Protein AF-A0A1A8DZ65-F1 (afdb_monomer)

pLDDT: mean 70.12, std 26.42, range [30.41, 98.62]

Organism: Nothobranchius kadleci (NCBI:txid1051664)

Secondary structure (DSSP, 8-state):
-HHHHTT--HHHHHHHHHTSPPPHHHHHHHHHHHHHHHHHSTTHHHHHHHHHHHHHHHHHHHT---HHHHHHHHHHHHHHHHHHHHT--SSSS----S--------------------------------------------------------------

Sequence (160 aa):
KALRERKCSRQSVISYYSQRGLDEYMRSSMALDWLGQEQRSPGILGAELKVAQRELVLARRRGVELRFHKEKTEILSLALSQACVHHTPDLFGRSSSDTSHQEQLPLHILYKQDSNVNIFPPCGLLPTHNSTMQISSTDFHCDTQSACSQQIYAPLNYSE

Radius of gyration: 34.23 Å; Cα contacts (8 Å, |Δi|>4): 53; chains: 1; bounding box: 69×33×108 Å

Nearest PDB structures (foldseek):
  6he1-assembly1_A  TM=6.849E-01  e=3.061E+00  Pseudomonas aeruginosa
  6he3-assembly1_A  TM=5.576E-01  e=2.565E+00  Pseudomonas aeruginosa
  6hdz-assembly1_A  TM=5.578E-01  e=2.886E+00  Pseudomonas aeruginosa
  2rn7-assembly1_A  TM=3.694E-01  e=9.938E+00  Shigella flexneri

Mean predicted aligned error: 19.55 Å

Foldseek 3Di:
DVCVVVVPDPVRVCVVVVVDADDPVNLVVLLVVVLVVCVVPPPPLVVVLVVLVVVLVVCVVVVHDNRVSVSSNSSSVVSVVVVVVVVDDDPPPPPPDDDPDDDDDDPDDPDDDDDDDDDDDDDDDDDDDDDDDDDDDDDDDDDDDDDDDDDDDDDDDDDD

Solvent-accessible surface area (backbone atoms only — not comparable to full-atom values): 10970 Å² total; per-residue (Å²): 110,70,60,65,77,67,66,57,52,73,67,57,54,48,56,60,52,73,77,46,81,84,49,72,68,58,38,52,55,53,11,51,54,49,44,58,45,27,75,75,42,76,63,50,54,65,52,49,38,56,50,35,52,51,52,38,53,52,29,60,76,68,72,48,86,54,63,68,37,49,54,51,36,50,27,41,51,53,22,48,56,51,49,57,62,68,72,59,79,70,82,85,75,80,77,79,79,77,79,95,74,88,77,85,79,83,87,76,79,88,76,84,84,90,83,90,83,91,79,87,86,83,87,79,84,84,81,90,78,89,76,94,79,88,87,81,88,85,88,81,88,81,86,81,89,85,89,82,81,89,80,88,80,82,84,83,85,85,87,132

InterPro domains:
  IPR029270 Limb expression 1 [PF14954] (1-82)

Structure (mmCIF, N/CA/C/O backbone):
data_AF-A0A1A8DZ65-F1
#
_entry.id   AF-A0A1A8DZ65-F1
#
loop_
_atom_site.group_PDB
_atom_site.id
_atom_site.type_symbol
_atom_site.label_atom_id
_atom_site.label_alt_id
_atom_site.label_comp_id
_atom_site.label_asym_id
_atom_site.label_entity_id
_atom_site.label_seq_id
_atom_site.pdbx_PDB_ins_code
_atom_site.Cartn_x
_atom_site.Cartn_y
_atom_site.Cartn_z
_atom_site.occupancy
_atom_site.B_iso_or_equiv
_atom_site.auth_seq_id
_atom_site.auth_comp_id
_atom_site.auth_asym_id
_atom_site.auth_atom_id
_atom_site.pdbx_PDB_model_num
ATOM 1 N N . LYS A 1 1 ? 14.728 8.690 4.275 1.00 66.19 1 LYS A N 1
ATOM 2 C CA . LYS A 1 1 ? 16.154 9.104 4.285 1.00 66.19 1 LYS A CA 1
ATOM 3 C C . LYS A 1 1 ? 16.366 10.356 5.147 1.00 66.19 1 LYS A C 1
ATOM 5 O O . LYS A 1 1 ? 16.945 10.222 6.215 1.00 66.19 1 LYS A O 1
ATOM 10 N N . ALA A 1 2 ? 15.736 11.488 4.815 1.00 76.75 2 ALA A N 1
ATOM 11 C CA . ALA A 1 2 ? 15.833 12.744 5.579 1.00 76.75 2 ALA A CA 1
ATOM 12 C C . ALA A 1 2 ? 15.509 12.641 7.091 1.00 76.75 2 ALA A C 1
ATOM 14 O O . ALA A 1 2 ? 16.229 13.192 7.917 1.00 76.75 2 ALA A O 1
ATOM 15 N N . LEU A 1 3 ? 14.463 11.901 7.489 1.00 79.56 3 LEU A N 1
ATOM 16 C CA . LEU A 1 3 ? 14.117 11.738 8.916 1.00 79.56 3 LEU A CA 1
ATOM 17 C C . LEU A 1 3 ? 15.136 10.890 9.702 1.00 79.56 3 LEU A C 1
ATOM 19 O O . LEU A 1 3 ? 15.295 11.085 10.905 1.00 79.56 3 LEU A O 1
ATOM 23 N N . ARG A 1 4 ? 15.850 9.973 9.029 1.00 79.31 4 ARG A N 1
ATOM 24 C CA . ARG A 1 4 ? 16.941 9.201 9.652 1.00 79.31 4 ARG A CA 1
ATOM 25 C C . ARG A 1 4 ? 18.167 10.081 9.873 1.00 79.31 4 ARG A C 1
ATOM 27 O O . ARG A 1 4 ? 18.749 10.036 10.948 1.00 79.31 4 ARG A O 1
ATOM 34 N N . GLU A 1 5 ? 18.515 10.909 8.890 1.00 86.62 5 GLU A N 1
ATOM 35 C CA . GLU A 1 5 ? 19.635 11.860 8.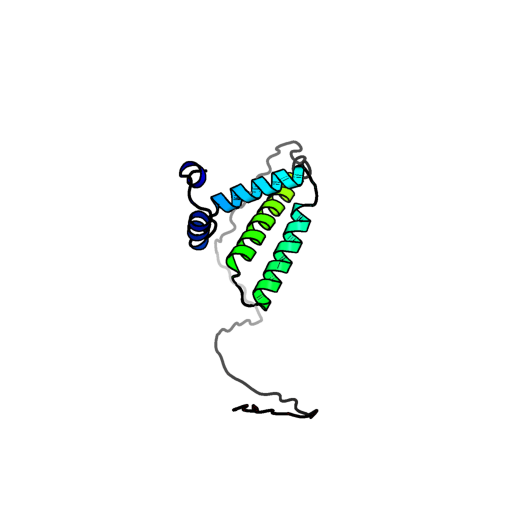979 1.00 86.62 5 GLU A CA 1
ATOM 36 C C . GLU A 1 5 ? 19.426 12.877 10.111 1.00 86.62 5 GLU A C 1
ATOM 38 O O . GLU A 1 5 ? 20.358 13.196 10.843 1.00 86.62 5 GLU A O 1
ATOM 43 N N . ARG A 1 6 ? 18.178 13.310 10.329 1.00 87.19 6 ARG A N 1
ATOM 44 C CA . ARG A 1 6 ? 17.793 14.225 11.418 1.00 87.19 6 ARG A CA 1
ATOM 45 C C . ARG A 1 6 ? 17.630 13.558 12.792 1.00 87.19 6 ARG A C 1
ATOM 47 O O . ARG A 1 6 ? 17.265 14.244 13.740 1.00 87.19 6 ARG A O 1
ATOM 54 N N . LYS A 1 7 ? 17.871 12.244 12.912 1.00 87.19 7 LYS A N 1
ATOM 55 C CA . LYS A 1 7 ? 17.707 11.459 14.154 1.00 87.19 7 LYS A CA 1
ATOM 56 C C . LYS A 1 7 ? 16.342 11.663 14.836 1.00 87.19 7 LYS A C 1
ATOM 58 O O . LYS A 1 7 ? 16.256 11.727 16.061 1.00 87.19 7 LYS A O 1
ATOM 63 N N . CYS A 1 8 ? 15.266 11.775 14.054 1.00 87.88 8 CYS A N 1
ATOM 64 C CA . CYS A 1 8 ? 13.921 11.931 14.606 1.00 87.88 8 CYS A CA 1
ATOM 65 C C . CYS A 1 8 ? 13.536 10.714 15.466 1.00 87.88 8 CYS A C 1
ATOM 67 O O . CYS A 1 8 ? 13.846 9.572 15.119 1.00 87.88 8 CYS A O 1
ATOM 69 N N . SER A 1 9 ? 12.823 10.950 16.573 1.00 93.38 9 SER A N 1
ATOM 70 C CA . SER A 1 9 ? 12.314 9.865 17.418 1.00 93.38 9 SER A CA 1
ATOM 71 C C . SER A 1 9 ? 11.281 9.020 16.668 1.00 93.38 9 SER A C 1
ATOM 73 O O . SER A 1 9 ? 10.590 9.511 15.771 1.00 93.38 9 SER A O 1
ATOM 75 N N . ARG A 1 10 ? 11.111 7.754 17.076 1.00 92.00 10 ARG A N 1
ATOM 76 C CA . ARG A 1 10 ? 10.087 6.861 16.504 1.00 92.00 10 ARG A CA 1
ATOM 77 C C . ARG A 1 10 ? 8.702 7.513 16.516 1.00 92.00 10 ARG A C 1
ATOM 79 O O . ARG A 1 10 ? 7.997 7.452 15.515 1.00 92.00 10 ARG A O 1
ATOM 86 N N . GLN A 1 11 ? 8.336 8.165 17.619 1.00 94.94 11 GLN A N 1
ATOM 87 C CA . GLN A 1 11 ? 7.026 8.797 17.755 1.00 94.94 11 GLN A CA 1
ATOM 88 C C . GLN A 1 11 ? 6.851 9.988 16.806 1.00 94.94 11 GLN A C 1
ATOM 90 O O . GLN A 1 11 ? 5.788 10.141 16.218 1.00 94.94 11 GLN A O 1
ATOM 95 N N . SER A 1 12 ? 7.901 10.788 16.599 1.00 91.50 12 SER A N 1
ATOM 96 C CA . SER A 1 12 ? 7.876 11.904 15.646 1.00 91.50 12 SER A CA 1
ATOM 97 C C . SER A 1 12 ? 7.678 11.418 14.209 1.00 91.50 12 SER A C 1
ATOM 99 O O . SER A 1 12 ? 6.870 11.981 13.473 1.00 91.50 12 SER A O 1
ATOM 101 N N . VAL A 1 13 ? 8.364 10.335 13.832 1.00 90.88 13 VAL A N 1
ATOM 102 C CA . VAL A 1 13 ? 8.205 9.717 12.510 1.00 90.88 13 VAL A CA 1
ATOM 103 C C . VAL A 1 13 ? 6.782 9.191 12.325 1.00 90.88 13 VAL A C 1
ATOM 105 O O . VAL A 1 13 ? 6.183 9.440 11.283 1.00 90.88 13 VAL A O 1
ATOM 108 N N . ILE A 1 14 ? 6.226 8.514 13.336 1.00 89.75 14 ILE A N 1
ATOM 109 C CA . ILE A 1 14 ? 4.841 8.026 13.295 1.00 89.75 14 ILE A CA 1
ATOM 110 C C . ILE A 1 14 ? 3.883 9.196 13.096 1.00 89.75 14 ILE A C 1
ATOM 112 O O . ILE A 1 14 ? 3.154 9.200 12.114 1.00 89.75 14 ILE A O 1
ATOM 116 N N . SER A 1 15 ? 3.935 10.223 13.949 1.00 91.19 15 SER A N 1
ATOM 117 C CA . SER A 1 15 ? 3.035 11.378 13.847 1.00 91.19 15 SER A CA 1
ATOM 118 C C . SER A 1 15 ? 3.108 12.073 12.484 1.00 91.19 15 SER A C 1
ATOM 120 O O . SER A 1 15 ? 2.076 12.473 11.948 1.00 91.19 15 SER A O 1
ATOM 122 N N . TYR A 1 16 ? 4.305 12.182 11.899 1.00 90.50 16 TYR A N 1
ATOM 123 C CA . TYR A 1 16 ? 4.504 12.789 10.582 1.00 90.50 16 TYR A CA 1
ATOM 124 C C . TYR A 1 16 ? 3.762 12.038 9.464 1.00 90.50 16 TYR A C 1
ATOM 126 O O . TYR A 1 16 ? 3.090 12.663 8.643 1.00 90.50 16 TYR A O 1
ATOM 134 N N . TYR A 1 17 ? 3.849 10.705 9.440 1.00 88.75 17 TYR A N 1
ATOM 135 C CA . TYR A 1 17 ? 3.158 9.885 8.437 1.00 88.75 17 TYR A CA 1
ATOM 136 C C . TYR A 1 17 ? 1.690 9.619 8.795 1.00 88.75 17 TYR A C 1
ATOM 138 O O . TYR A 1 17 ? 0.856 9.423 7.915 1.00 88.75 17 TYR A O 1
ATOM 146 N N . SER A 1 18 ? 1.311 9.712 10.069 1.00 87.75 18 SER A N 1
ATOM 147 C CA . SER A 1 18 ? -0.090 9.609 10.475 1.00 87.75 18 SER A CA 1
ATOM 148 C C . SER A 1 18 ? -0.955 10.744 9.925 1.00 87.75 18 SER A C 1
ATOM 150 O O . SER A 1 18 ? -2.156 10.555 9.793 1.00 87.75 18 SER A O 1
ATOM 152 N N . GLN A 1 19 ? -0.383 11.895 9.575 1.00 88.00 19 GLN A N 1
ATOM 153 C CA . GLN A 1 19 ? -1.139 13.038 9.043 1.00 88.00 19 GLN A CA 1
ATOM 154 C C . GLN A 1 19 ? -1.120 13.124 7.512 1.00 88.00 19 GLN A C 1
ATOM 156 O O . GLN A 1 19 ? -1.816 13.955 6.933 1.00 88.00 19 GLN A O 1
ATOM 161 N N . ARG A 1 20 ? -0.312 12.296 6.842 1.00 89.44 20 ARG A N 1
ATOM 162 C CA . ARG A 1 20 ? -0.090 12.359 5.394 1.00 89.44 20 ARG A CA 1
ATOM 163 C C . ARG A 1 20 ? -0.485 11.032 4.763 1.00 89.44 20 ARG A C 1
ATOM 165 O O . ARG A 1 20 ? -0.070 9.981 5.238 1.00 89.44 20 ARG A O 1
ATOM 172 N N . GLY A 1 21 ? -1.297 11.080 3.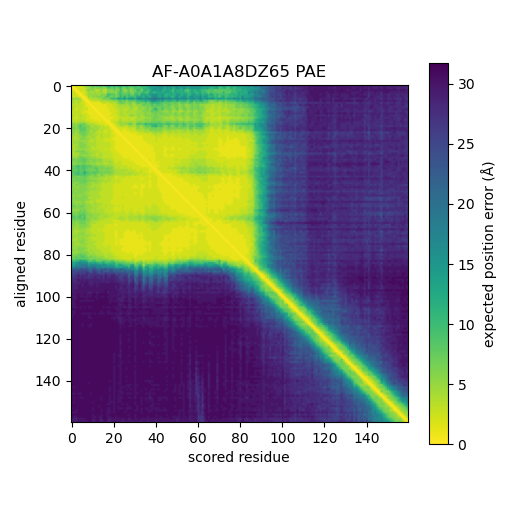713 1.00 89.62 21 GLY A N 1
ATOM 173 C CA . GLY A 1 21 ? -1.523 9.907 2.869 1.00 89.62 21 GLY A CA 1
ATOM 174 C C . GLY A 1 21 ? -0.292 9.596 2.022 1.00 89.62 21 GLY A C 1
ATOM 175 O O . GLY A 1 21 ? 0.582 10.452 1.846 1.00 89.62 21 GLY A O 1
ATOM 176 N N . LEU A 1 22 ? -0.239 8.383 1.484 1.00 92.94 22 LEU A N 1
ATOM 177 C CA . LEU A 1 22 ? 0.768 8.022 0.491 1.00 92.94 22 LEU A CA 1
ATOM 178 C C . LEU A 1 22 ? 0.472 8.702 -0.849 1.00 92.94 22 LEU A C 1
ATOM 180 O O . LEU A 1 22 ? -0.594 8.517 -1.445 1.00 92.94 22 LEU A O 1
ATOM 184 N N . ASP A 1 23 ? 1.438 9.491 -1.318 1.00 94.38 23 ASP A N 1
ATOM 185 C CA . ASP A 1 23 ? 1.409 10.052 -2.663 1.00 94.38 23 ASP A CA 1
ATOM 186 C C . ASP A 1 23 ? 1.747 8.985 -3.719 1.00 94.38 23 ASP A C 1
ATOM 188 O O . ASP A 1 23 ? 2.174 7.867 -3.411 1.00 94.38 23 ASP A O 1
ATOM 192 N N . GLU A 1 24 ? 1.513 9.324 -4.985 1.00 95.81 24 GLU A N 1
ATOM 193 C CA . GLU A 1 24 ? 1.710 8.389 -6.094 1.00 95.81 24 GLU A CA 1
ATOM 194 C C . GLU A 1 24 ? 3.168 7.945 -6.245 1.00 95.81 24 GLU A C 1
ATOM 196 O O . GLU A 1 24 ? 3.447 6.772 -6.492 1.00 95.81 24 GLU A O 1
ATOM 201 N N . TYR A 1 25 ? 4.107 8.865 -6.025 1.00 95.44 25 TYR A N 1
ATOM 202 C CA . TYR A 1 25 ? 5.532 8.575 -6.116 1.00 95.44 25 TYR A CA 1
ATOM 203 C C . TYR A 1 25 ? 5.977 7.575 -5.040 1.00 95.44 25 TYR A C 1
ATOM 205 O O . TYR A 1 25 ? 6.664 6.599 -5.341 1.00 95.44 25 TYR A O 1
ATOM 213 N N . MET A 1 26 ? 5.560 7.775 -3.787 1.00 94.56 26 MET A N 1
ATOM 214 C CA . MET A 1 26 ? 5.846 6.861 -2.686 1.00 94.56 26 MET A CA 1
ATOM 215 C C . MET A 1 26 ? 5.189 5.501 -2.914 1.00 94.56 26 MET A C 1
ATOM 217 O O . MET A 1 26 ? 5.852 4.481 -2.724 1.00 94.56 26 MET A O 1
ATOM 221 N N . ARG A 1 27 ? 3.925 5.473 -3.360 1.00 97.50 27 ARG A N 1
ATOM 222 C CA . ARG A 1 27 ? 3.212 4.227 -3.684 1.00 97.50 27 ARG A CA 1
ATOM 223 C C . ARG A 1 27 ? 3.963 3.430 -4.753 1.00 97.50 27 ARG A C 1
ATOM 225 O O . ARG A 1 27 ? 4.241 2.251 -4.546 1.00 97.50 27 ARG A O 1
ATOM 232 N N . SER A 1 28 ? 4.356 4.091 -5.840 1.00 97.69 28 SER A N 1
ATOM 233 C CA . SER A 1 28 ? 5.147 3.500 -6.924 1.00 97.69 28 SER A CA 1
ATOM 234 C C . SER A 1 28 ? 6.518 3.009 -6.449 1.00 97.69 28 SER A C 1
ATOM 236 O O . SER A 1 28 ? 6.902 1.881 -6.746 1.00 97.69 28 SER A O 1
ATOM 238 N N . SER A 1 29 ? 7.239 3.802 -5.649 1.00 96.81 29 SER A N 1
ATOM 239 C CA . SER A 1 29 ? 8.535 3.397 -5.086 1.00 96.81 29 SER A CA 1
ATOM 240 C C . SER A 1 29 ? 8.416 2.143 -4.216 1.00 96.81 29 SER A C 1
ATOM 242 O O . SER A 1 29 ? 9.242 1.244 -4.329 1.00 96.81 29 SER A O 1
ATOM 244 N N . MET A 1 30 ? 7.387 2.059 -3.369 1.00 97.31 30 MET A N 1
ATOM 245 C CA . MET A 1 30 ? 7.156 0.885 -2.522 1.00 97.31 30 MET A CA 1
ATOM 246 C C . MET A 1 30 ? 6.717 -0.337 -3.335 1.00 97.31 30 MET A C 1
ATOM 248 O O . MET A 1 30 ? 7.071 -1.461 -2.986 1.00 97.31 30 MET A O 1
ATOM 252 N N . ALA A 1 31 ? 5.958 -0.142 -4.416 1.00 98.00 31 ALA A N 1
ATOM 253 C CA . ALA A 1 31 ? 5.574 -1.228 -5.313 1.00 98.00 31 ALA A CA 1
ATOM 254 C C . ALA A 1 31 ? 6.800 -1.869 -5.991 1.00 98.00 31 ALA A C 1
ATOM 256 O O . ALA A 1 31 ? 6.886 -3.095 -6.061 1.00 98.00 31 ALA A O 1
ATOM 257 N N . LEU A 1 32 ? 7.788 -1.062 -6.398 1.00 97.12 32 LEU A N 1
ATOM 258 C CA . LEU A 1 32 ? 9.061 -1.558 -6.937 1.00 97.12 32 LEU A CA 1
ATOM 259 C C . LEU A 1 32 ? 9.850 -2.382 -5.909 1.00 97.12 32 LEU A C 1
ATOM 261 O O . LEU A 1 32 ? 10.417 -3.419 -6.260 1.00 97.12 32 LEU A O 1
ATOM 265 N N . ASP A 1 33 ? 9.853 -1.972 -4.636 1.00 96.94 33 ASP A N 1
ATOM 266 C CA . ASP A 1 33 ? 10.489 -2.745 -3.562 1.00 96.94 33 ASP A CA 1
ATOM 267 C C . ASP A 1 33 ? 9.836 -4.130 -3.408 1.00 96.94 33 ASP A C 1
ATOM 269 O O . ASP A 1 33 ? 10.537 -5.140 -3.291 1.00 96.94 33 ASP A O 1
ATOM 273 N N . TRP A 1 34 ? 8.500 -4.194 -3.460 1.00 97.56 34 TRP A N 1
ATOM 274 C CA . TRP A 1 34 ? 7.740 -5.450 -3.439 1.00 97.56 34 TRP A CA 1
ATOM 275 C C . TRP A 1 34 ? 8.010 -6.324 -4.663 1.00 97.56 34 TRP A C 1
ATOM 277 O O . TRP A 1 34 ? 8.189 -7.533 -4.520 1.00 97.56 34 TRP A O 1
ATOM 287 N N . LEU A 1 35 ? 8.111 -5.730 -5.853 1.00 96.06 35 LEU A N 1
ATOM 288 C CA . LEU A 1 35 ? 8.477 -6.452 -7.071 1.00 96.06 35 LEU A CA 1
ATOM 289 C C . LEU A 1 35 ? 9.876 -7.077 -6.949 1.00 96.06 35 LEU A C 1
ATOM 291 O O . LEU A 1 35 ? 10.087 -8.228 -7.330 1.00 96.06 35 LEU A O 1
ATOM 295 N N . GLY A 1 36 ? 10.825 -6.357 -6.346 1.00 94.94 36 GLY A N 1
ATOM 296 C CA . GLY A 1 36 ? 12.152 -6.891 -6.044 1.00 94.94 36 GLY A CA 1
ATOM 297 C C . GLY A 1 36 ? 12.134 -8.033 -5.020 1.00 94.94 36 GLY A C 1
ATOM 298 O O . GLY A 1 36 ? 13.026 -8.881 -5.032 1.00 94.94 36 GLY A O 1
ATOM 299 N N . GLN A 1 37 ? 11.153 -8.085 -4.116 1.00 95.25 37 GLN A N 1
ATOM 300 C CA . GLN A 1 37 ? 10.966 -9.228 -3.212 1.00 95.25 37 GLN A CA 1
ATOM 301 C C . GLN A 1 37 ? 10.355 -10.430 -3.935 1.00 95.25 37 GLN A C 1
ATOM 303 O O . GLN A 1 37 ? 10.840 -11.541 -3.745 1.00 95.25 37 GLN A O 1
ATOM 308 N N . GLU A 1 38 ? 9.372 -10.206 -4.808 1.00 95.00 38 GLU A N 1
ATOM 309 C CA . GLU A 1 38 ? 8.748 -11.250 -5.631 1.00 95.00 38 GLU A CA 1
ATOM 310 C C . GLU A 1 38 ? 9.776 -11.968 -6.518 1.00 95.00 38 GLU A C 1
ATOM 312 O O . GLU A 1 38 ? 9.773 -13.191 -6.607 1.00 95.00 38 GLU A O 1
ATOM 317 N N . GLN A 1 39 ? 10.732 -11.232 -7.096 1.00 91.88 39 GLN A N 1
ATOM 318 C CA . GLN A 1 39 ? 11.829 -11.829 -7.872 1.00 91.88 39 GLN A CA 1
ATOM 319 C C . GLN A 1 39 ? 12.735 -12.747 -7.036 1.00 91.88 39 GLN A C 1
ATOM 321 O O . GLN A 1 39 ? 13.299 -13.703 -7.563 1.00 91.88 39 GLN A O 1
ATOM 326 N N . ARG A 1 40 ? 12.898 -12.462 -5.737 1.00 94.50 40 ARG A N 1
ATOM 327 C CA . ARG A 1 40 ? 13.710 -13.285 -4.823 1.00 94.50 40 ARG A CA 1
ATOM 328 C C . ARG A 1 40 ? 12.926 -14.464 -4.253 1.00 94.50 40 ARG A C 1
ATOM 330 O O . ARG A 1 40 ? 13.516 -15.501 -3.972 1.00 94.50 40 ARG A O 1
ATOM 337 N N . SER A 1 41 ? 11.623 -14.290 -4.050 1.00 93.81 41 SER A N 1
ATOM 338 C CA . SER A 1 41 ? 10.717 -15.287 -3.487 1.00 93.81 41 SER A CA 1
ATOM 339 C C . SER A 1 41 ? 9.374 -15.231 -4.218 1.00 93.81 41 SER A C 1
ATOM 341 O O . SER A 1 41 ? 8.466 -14.529 -3.760 1.00 93.81 41 SER A O 1
ATOM 343 N N . PRO A 1 42 ? 9.223 -15.979 -5.322 1.00 93.19 42 PRO A N 1
ATOM 344 C CA . PRO A 1 42 ? 7.987 -15.989 -6.093 1.00 93.19 42 PRO A CA 1
ATOM 345 C C . PRO A 1 42 ? 6.776 -16.392 -5.244 1.00 93.19 42 PRO A C 1
ATOM 347 O O . PRO A 1 42 ? 6.847 -17.294 -4.407 1.00 93.19 42 PRO A O 1
ATOM 350 N N . GLY A 1 43 ? 5.650 -15.726 -5.468 1.00 93.88 43 GLY A N 1
ATOM 351 C CA . GLY A 1 43 ? 4.383 -15.936 -4.778 1.00 93.88 43 GLY A CA 1
ATOM 352 C C . GLY A 1 43 ? 4.204 -15.141 -3.482 1.00 93.88 43 GLY A C 1
ATOM 353 O O . GLY A 1 43 ? 3.086 -15.123 -2.954 1.00 93.88 43 GLY A O 1
ATOM 354 N N . ILE A 1 44 ? 5.240 -14.459 -2.972 1.00 96.31 44 ILE A N 1
ATOM 355 C CA . ILE A 1 44 ? 5.135 -13.676 -1.730 1.00 96.31 44 ILE A CA 1
ATOM 356 C C . ILE A 1 44 ? 4.174 -12.496 -1.891 1.00 96.31 44 ILE A C 1
ATOM 358 O O . ILE A 1 44 ? 3.357 -12.240 -1.006 1.00 96.31 44 ILE A O 1
ATOM 362 N N . LEU A 1 45 ? 4.196 -11.832 -3.046 1.00 96.75 45 LEU A N 1
ATOM 363 C CA . LEU A 1 45 ? 3.360 -10.674 -3.335 1.00 96.75 45 LEU A CA 1
ATOM 364 C C . LEU A 1 45 ? 1.872 -11.037 -3.338 1.00 96.75 45 LEU A C 1
ATOM 366 O O . LEU A 1 45 ? 1.048 -10.367 -2.713 1.00 96.75 45 LEU A O 1
ATOM 370 N N . GLY A 1 46 ? 1.526 -12.137 -4.010 1.00 96.69 46 GLY A N 1
ATOM 371 C CA . GLY A 1 46 ? 0.153 -12.634 -4.061 1.00 96.69 46 GLY A CA 1
ATOM 372 C C . GLY A 1 46 ? -0.350 -13.118 -2.698 1.00 96.69 46 GLY A C 1
ATOM 373 O O . GLY A 1 46 ? -1.521 -12.914 -2.364 1.00 96.69 46 GLY A O 1
ATOM 374 N N . ALA A 1 47 ? 0.517 -13.745 -1.897 1.00 97.62 47 ALA A N 1
ATOM 375 C CA . ALA A 1 47 ? 0.186 -14.158 -0.536 1.00 97.62 47 ALA A CA 1
ATOM 376 C C . ALA A 1 47 ? -0.074 -12.945 0.372 1.00 97.62 47 ALA A C 1
ATOM 378 O O . ALA A 1 47 ? -1.122 -12.881 1.021 1.00 97.62 47 ALA A O 1
ATOM 379 N N . GLU A 1 48 ? 0.817 -11.953 0.356 1.00 98.31 48 GLU A N 1
ATOM 380 C CA . GLU A 1 48 ? 0.686 -10.747 1.174 1.00 98.31 48 GLU A CA 1
ATOM 381 C C . GLU A 1 48 ? -0.539 -9.914 0.772 1.00 98.31 48 GLU A C 1
ATOM 383 O O . GLU A 1 48 ? -1.260 -9.418 1.640 1.00 98.31 48 GLU A O 1
ATOM 388 N N . LEU A 1 49 ? -0.854 -9.814 -0.527 1.00 98.31 49 LEU A N 1
ATOM 389 C CA . LEU A 1 49 ? -2.062 -9.125 -0.992 1.00 98.31 49 LEU A CA 1
ATOM 390 C C . LEU A 1 49 ? -3.335 -9.765 -0.423 1.00 98.31 49 LEU A C 1
ATOM 392 O O . LEU A 1 49 ? -4.226 -9.055 0.050 1.00 98.31 49 LEU A O 1
ATOM 396 N N . LYS A 1 50 ? -3.415 -11.102 -0.403 1.00 98.50 50 LYS A N 1
ATOM 397 C CA . LYS A 1 50 ? -4.552 -11.825 0.194 1.00 98.50 50 LYS A CA 1
ATOM 398 C C . LYS A 1 50 ? -4.666 -11.556 1.695 1.00 98.50 50 LYS A C 1
ATOM 400 O O . LYS A 1 50 ? -5.780 -11.402 2.201 1.00 98.50 50 LYS A O 1
ATOM 405 N N . VAL A 1 51 ? -3.541 -11.499 2.409 1.00 98.56 51 VAL A N 1
ATOM 406 C CA . VAL A 1 51 ? -3.513 -11.149 3.838 1.00 98.56 51 VAL A CA 1
ATOM 407 C C . VAL A 1 51 ? -4.009 -9.717 4.039 1.00 98.56 51 VAL A C 1
ATOM 409 O O . VAL A 1 51 ? -4.955 -9.507 4.795 1.00 98.56 51 VAL A O 1
ATOM 412 N N . ALA A 1 52 ? -3.473 -8.751 3.293 1.00 98.44 52 ALA A N 1
ATOM 413 C CA . ALA A 1 52 ? -3.853 -7.342 3.387 1.00 98.44 52 ALA A CA 1
ATOM 414 C C . ALA A 1 52 ? -5.349 -7.109 3.106 1.00 98.44 52 ALA A C 1
ATOM 416 O O . ALA A 1 52 ? -6.009 -6.337 3.803 1.00 98.44 52 ALA A O 1
ATOM 417 N N . GLN A 1 53 ? -5.919 -7.813 2.124 1.00 98.62 53 GLN A N 1
ATOM 418 C CA . GLN A 1 53 ? -7.354 -7.757 1.834 1.00 98.62 53 GLN A CA 1
ATOM 419 C C . GLN A 1 53 ? -8.201 -8.283 3.003 1.00 98.62 53 GLN A C 1
ATOM 421 O O . GLN A 1 53 ? -9.218 -7.678 3.352 1.00 98.62 53 GLN A O 1
ATOM 426 N N . ARG A 1 54 ? -7.782 -9.380 3.649 1.00 98.62 54 ARG A N 1
ATOM 427 C CA . ARG A 1 54 ? -8.457 -9.907 4.848 1.00 98.62 54 ARG A CA 1
ATOM 428 C C . ARG A 1 54 ? -8.357 -8.931 6.017 1.00 98.62 54 ARG A C 1
ATOM 430 O O . ARG A 1 54 ? -9.366 -8.674 6.671 1.00 98.62 54 ARG A O 1
ATOM 437 N N . GLU A 1 55 ? -7.180 -8.356 6.249 1.00 98.31 55 GLU A N 1
ATOM 438 C CA . GLU A 1 55 ? -6.959 -7.331 7.276 1.00 98.31 55 GLU A CA 1
ATOM 439 C C . GLU A 1 55 ? -7.869 -6.117 7.060 1.00 98.31 55 GLU A C 1
ATOM 441 O O . GLU A 1 55 ? -8.522 -5.670 8.000 1.00 98.31 55 GLU A O 1
ATOM 446 N N . LEU A 1 56 ? -8.003 -5.642 5.817 1.00 98.50 56 LEU A N 1
ATOM 447 C CA . LEU A 1 56 ? -8.904 -4.542 5.467 1.00 98.50 56 LEU A CA 1
ATOM 448 C C . LEU A 1 56 ? -10.370 -4.865 5.793 1.00 98.50 56 LEU A C 1
ATOM 450 O O . LEU A 1 56 ? -11.094 -4.015 6.316 1.00 98.50 56 LEU A O 1
ATOM 454 N N . VAL A 1 57 ? -10.825 -6.087 5.510 1.00 98.50 57 VAL A N 1
ATOM 455 C CA . VAL A 1 57 ? -12.190 -6.522 5.849 1.00 98.50 57 VAL A CA 1
ATOM 456 C C . VAL A 1 57 ? -12.385 -6.597 7.364 1.00 98.50 57 VAL A C 1
ATOM 458 O O . VAL A 1 57 ? -13.413 -6.143 7.869 1.00 98.50 57 VAL A O 1
ATOM 461 N N . LEU A 1 58 ? -11.413 -7.132 8.105 1.00 98.56 58 LEU A N 1
ATOM 462 C CA . LEU A 1 58 ? -11.471 -7.187 9.567 1.00 98.56 58 LEU A CA 1
ATOM 463 C C . LEU A 1 58 ? -11.488 -5.787 10.185 1.00 98.56 58 LEU A C 1
ATOM 465 O O . LEU A 1 58 ? -12.271 -5.537 11.099 1.00 98.56 58 LEU A O 1
ATOM 469 N N . ALA A 1 59 ? -10.684 -4.866 9.657 1.00 98.12 59 ALA A N 1
ATOM 470 C CA . ALA A 1 59 ? -10.651 -3.482 10.103 1.00 98.12 59 ALA A CA 1
ATOM 471 C C . ALA A 1 59 ? -12.007 -2.787 9.913 1.00 98.12 59 ALA A C 1
ATOM 473 O O . ALA A 1 59 ? -12.507 -2.143 10.835 1.00 98.12 59 ALA A O 1
ATOM 474 N N . ARG A 1 60 ? -12.661 -3.009 8.760 1.00 98.38 60 ARG A N 1
ATOM 475 C CA . ARG A 1 60 ? -14.024 -2.511 8.493 1.00 98.38 60 ARG A CA 1
ATOM 476 C C . ARG A 1 60 ? -15.033 -3.031 9.505 1.00 98.38 60 ARG A C 1
ATOM 478 O O . ARG A 1 60 ? -15.814 -2.253 10.032 1.00 98.38 60 ARG A O 1
ATOM 485 N N . ARG A 1 61 ? -14.998 -4.333 9.798 1.00 98.56 61 ARG A N 1
ATOM 486 C CA . ARG A 1 61 ? -15.918 -4.956 10.766 1.00 98.56 61 ARG A CA 1
ATOM 487 C C . ARG A 1 61 ? -15.718 -4.432 12.184 1.00 98.56 61 ARG A C 1
ATOM 489 O O . ARG A 1 61 ? -16.680 -4.331 12.930 1.00 98.56 61 ARG A O 1
ATOM 496 N N . ARG A 1 62 ? -14.476 -4.111 12.550 1.00 98.31 62 ARG A N 1
ATOM 497 C CA . ARG A 1 62 ? -14.126 -3.562 13.867 1.00 98.31 62 ARG A CA 1
ATOM 498 C C . ARG A 1 62 ? -14.355 -2.053 13.979 1.00 98.31 62 ARG A C 1
ATOM 500 O O . ARG A 1 62 ? -14.231 -1.526 15.075 1.00 98.31 62 ARG A O 1
ATOM 507 N N . GLY A 1 63 ? -14.639 -1.362 12.873 1.00 97.81 63 GLY A N 1
ATOM 508 C CA . GLY A 1 63 ? -14.773 0.096 12.860 1.00 97.81 63 GLY A CA 1
ATOM 509 C C . GLY A 1 63 ? -13.468 0.837 13.175 1.00 97.81 63 GLY A C 1
ATOM 510 O O . GLY A 1 63 ? -13.512 1.933 13.722 1.00 97.81 63 GLY A O 1
ATOM 511 N N . VAL A 1 64 ? -12.308 0.245 12.867 1.00 96.56 64 VAL A N 1
ATOM 512 C CA . VAL A 1 64 ? -10.994 0.877 13.099 1.00 96.56 64 VAL A CA 1
ATOM 513 C C . VAL A 1 64 ? -10.494 1.612 11.851 1.00 96.56 64 VAL A C 1
ATOM 515 O O . VAL A 1 64 ? -11.075 1.495 10.770 1.00 96.56 64 VAL A O 1
ATOM 518 N N . GLU A 1 65 ? -9.410 2.383 11.991 1.00 94.81 65 GLU A N 1
ATOM 519 C CA . GLU A 1 65 ? -8.823 3.171 10.900 1.00 94.81 65 GLU A CA 1
ATOM 520 C C . GLU A 1 65 ? -8.543 2.310 9.656 1.00 94.81 65 GLU A C 1
ATOM 522 O O . GLU A 1 65 ? -7.847 1.299 9.715 1.00 94.81 65 GLU A O 1
ATOM 527 N N . LEU A 1 66 ? -9.065 2.733 8.498 1.00 96.94 66 LEU A N 1
ATOM 528 C CA . LEU A 1 66 ? -8.951 1.975 7.244 1.00 96.94 66 LEU A CA 1
ATOM 529 C C . LEU A 1 66 ? -7.824 2.447 6.331 1.00 96.94 66 LEU A C 1
ATOM 531 O O . LEU A 1 66 ? -7.496 1.740 5.380 1.00 96.94 66 LEU A O 1
ATOM 535 N N . ARG A 1 67 ? -7.270 3.639 6.571 1.00 95.44 67 ARG A N 1
ATOM 536 C CA . ARG A 1 67 ? -6.315 4.279 5.660 1.00 95.44 67 ARG A CA 1
ATOM 537 C C . ARG A 1 67 ? -5.107 3.385 5.404 1.00 95.44 67 ARG A C 1
ATOM 539 O O . ARG A 1 67 ? -4.876 3.016 4.260 1.00 95.44 67 ARG A O 1
ATOM 546 N N . PHE A 1 68 ? -4.426 2.948 6.461 1.00 94.50 68 PHE A N 1
ATOM 547 C CA . PHE A 1 68 ? -3.240 2.099 6.335 1.00 94.50 68 PHE A CA 1
ATOM 548 C C . PHE A 1 68 ? -3.528 0.775 5.619 1.00 94.50 68 PHE A C 1
ATOM 550 O O . PHE A 1 68 ? -2.734 0.325 4.797 1.00 94.50 68 PHE A O 1
ATOM 557 N N . HIS A 1 69 ? -4.682 0.160 5.887 1.00 97.19 69 HIS A N 1
ATOM 558 C CA . HIS A 1 69 ? -5.072 -1.082 5.221 1.00 97.19 69 HIS A CA 1
ATOM 559 C C . HIS A 1 69 ? -5.336 -0.872 3.728 1.00 97.19 69 HIS A C 1
ATOM 561 O O . HIS A 1 69 ? -4.894 -1.681 2.916 1.00 97.19 69 HIS A O 1
ATOM 567 N N . LYS A 1 70 ? -6.018 0.221 3.360 1.00 97.69 70 LYS A N 1
ATOM 568 C CA . LYS A 1 70 ? -6.254 0.583 1.957 1.00 97.69 70 LYS A CA 1
ATOM 569 C C . LYS A 1 70 ? -4.941 0.857 1.231 1.00 97.69 70 LYS A C 1
ATOM 571 O O . LYS A 1 70 ? -4.682 0.231 0.209 1.00 97.69 70 LYS A O 1
ATOM 576 N N . GLU A 1 71 ? -4.082 1.695 1.801 1.00 97.50 71 GLU A N 1
ATOM 577 C CA . GLU A 1 71 ? -2.781 2.029 1.215 1.00 97.50 71 GLU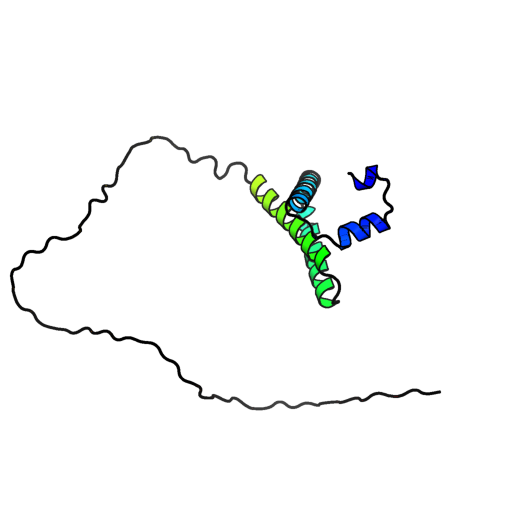 A CA 1
ATOM 578 C C . GLU A 1 71 ? -1.903 0.781 1.020 1.00 97.50 71 GLU A C 1
ATOM 580 O O . GLU A 1 71 ? -1.332 0.592 -0.054 1.00 97.50 71 GLU A O 1
ATOM 585 N N . LYS A 1 72 ? -1.860 -0.134 2.002 1.00 97.69 72 LYS A N 1
ATOM 586 C CA . LYS A 1 72 ? -1.164 -1.426 1.862 1.00 97.69 72 LYS A CA 1
ATOM 587 C C . LYS A 1 72 ? -1.726 -2.239 0.693 1.00 97.69 72 LYS A C 1
ATOM 589 O O . LYS A 1 72 ? -0.958 -2.738 -0.126 1.00 97.69 72 LYS A O 1
ATOM 594 N N . THR A 1 73 ? -3.054 -2.361 0.588 1.00 98.44 73 THR A N 1
ATOM 595 C CA . THR A 1 73 ? -3.677 -3.087 -0.531 1.00 98.44 73 THR A CA 1
ATOM 596 C C . THR A 1 73 ? -3.417 -2.428 -1.885 1.00 98.44 73 THR A C 1
ATOM 598 O O . THR A 1 73 ? -3.220 -3.144 -2.862 1.00 98.44 73 THR A O 1
ATOM 601 N N . GLU A 1 74 ? -3.369 -1.096 -1.954 1.00 98.19 74 GLU A N 1
ATOM 602 C CA . GLU A 1 74 ? -3.056 -0.348 -3.177 1.00 98.19 74 GLU A CA 1
ATOM 603 C C . GLU A 1 74 ? -1.619 -0.603 -3.640 1.00 98.19 74 GLU A C 1
ATOM 605 O O . GLU A 1 74 ? -1.415 -0.932 -4.805 1.00 98.19 74 GLU A O 1
ATOM 610 N N . ILE A 1 75 ? -0.635 -0.526 -2.734 1.00 98.31 75 ILE A N 1
ATOM 611 C CA . ILE A 1 75 ? 0.779 -0.798 -3.049 1.00 98.31 75 ILE A CA 1
ATOM 612 C C . ILE A 1 75 ? 0.952 -2.219 -3.591 1.00 98.31 75 ILE A C 1
ATOM 614 O O . ILE A 1 75 ? 1.591 -2.418 -4.621 1.00 98.31 75 ILE A O 1
ATOM 618 N N . LEU A 1 76 ? 0.369 -3.208 -2.910 1.00 98.44 76 LEU A N 1
ATOM 619 C CA . LEU A 1 76 ? 0.488 -4.614 -3.299 1.00 98.44 76 LEU A CA 1
ATOM 620 C C . LEU A 1 76 ? -0.222 -4.897 -4.631 1.00 98.44 76 LEU A C 1
ATOM 622 O O . LEU A 1 76 ? 0.296 -5.638 -5.461 1.00 98.44 76 LEU A O 1
ATOM 626 N N . SER A 1 77 ? -1.384 -4.279 -4.864 1.00 98.06 77 SER A N 1
ATOM 627 C CA . SER A 1 77 ? -2.108 -4.413 -6.135 1.00 98.06 77 SER A CA 1
ATOM 628 C C . SER A 1 77 ? -1.347 -3.760 -7.292 1.00 98.06 77 SER A C 1
ATOM 630 O O . SER A 1 77 ? -1.304 -4.323 -8.383 1.00 98.06 77 SER A O 1
ATOM 632 N N . LEU A 1 78 ? -0.714 -2.607 -7.049 1.00 98.00 78 LEU A N 1
ATOM 633 C CA . LEU A 1 78 ? 0.131 -1.919 -8.025 1.00 98.00 78 LEU A CA 1
ATOM 634 C C . LEU A 1 78 ? 1.382 -2.737 -8.371 1.00 98.00 78 LEU A C 1
ATOM 636 O O . LEU A 1 78 ? 1.716 -2.888 -9.540 1.00 98.00 78 LEU A O 1
ATOM 640 N N . ALA A 1 79 ? 2.056 -3.308 -7.373 1.00 97.81 79 ALA A N 1
ATOM 641 C CA . ALA A 1 79 ? 3.192 -4.192 -7.622 1.00 97.81 79 ALA A CA 1
ATOM 642 C C . ALA A 1 79 ? 2.774 -5.427 -8.435 1.00 97.81 79 ALA A C 1
ATOM 644 O O . ALA A 1 79 ? 3.494 -5.850 -9.337 1.00 97.81 79 ALA A O 1
ATOM 645 N N . LEU A 1 80 ? 1.593 -5.990 -8.148 1.00 96.44 80 LEU A N 1
ATOM 646 C CA . LEU A 1 80 ? 1.096 -7.173 -8.848 1.00 96.44 80 LEU A CA 1
ATOM 647 C C . LEU A 1 80 ? 0.769 -6.864 -10.312 1.00 96.44 80 LEU A C 1
ATOM 649 O O . LEU A 1 80 ? 1.122 -7.648 -11.189 1.00 96.44 80 LEU A O 1
ATOM 653 N N . SER A 1 81 ? 0.142 -5.718 -10.595 1.00 95.69 81 SER A N 1
ATOM 654 C CA . SER A 1 81 ? -0.144 -5.316 -11.976 1.00 95.69 81 SER A CA 1
ATOM 655 C C . SER A 1 81 ? 1.139 -5.104 -12.781 1.00 95.69 81 SER A C 1
ATOM 657 O O . SER A 1 81 ? 1.226 -5.561 -13.920 1.00 95.69 81 SER A O 1
ATOM 659 N N . GLN A 1 82 ? 2.166 -4.502 -12.177 1.00 94.81 82 GLN A N 1
ATOM 660 C CA . GLN A 1 82 ? 3.487 -4.359 -12.793 1.00 94.81 82 GLN A CA 1
ATOM 661 C C . GLN A 1 82 ? 4.148 -5.723 -13.035 1.00 94.81 82 GLN A C 1
ATOM 663 O O . GLN A 1 82 ? 4.684 -5.959 -14.117 1.00 94.81 82 GLN A O 1
ATOM 668 N N . ALA A 1 83 ? 4.059 -6.652 -12.078 1.00 91.69 83 ALA A N 1
ATOM 669 C CA . ALA A 1 83 ? 4.581 -8.009 -12.236 1.00 91.69 83 ALA A CA 1
ATOM 670 C C . ALA A 1 83 ? 3.938 -8.742 -13.426 1.00 91.69 83 ALA A C 1
ATOM 672 O O . ALA A 1 83 ? 4.645 -9.396 -14.191 1.00 91.69 83 ALA A O 1
ATOM 673 N N . CYS A 1 84 ? 2.623 -8.592 -13.630 1.00 86.00 84 CYS A N 1
ATOM 674 C CA . CYS A 1 84 ? 1.927 -9.173 -14.780 1.00 86.00 84 CYS A CA 1
ATOM 675 C C . CYS A 1 84 ? 2.436 -8.621 -16.120 1.00 86.00 84 CYS A C 1
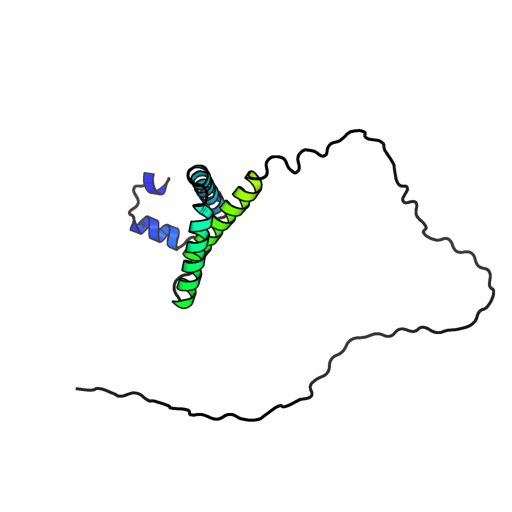ATOM 677 O O . CYS A 1 84 ? 2.623 -9.394 -17.054 1.00 86.00 84 CYS A O 1
ATOM 679 N N . VAL A 1 85 ? 2.692 -7.311 -16.210 1.00 83.69 85 VAL A N 1
ATOM 680 C CA . VAL A 1 85 ? 3.217 -6.673 -17.432 1.00 83.69 85 VAL A CA 1
ATOM 681 C C . VAL A 1 85 ? 4.648 -7.132 -17.733 1.00 83.69 85 VAL A C 1
ATOM 683 O O . VAL A 1 85 ? 5.001 -7.359 -18.887 1.00 83.69 85 VAL A O 1
ATOM 686 N N . HIS A 1 86 ? 5.480 -7.309 -16.704 1.00 72.00 86 HIS A N 1
ATOM 687 C CA . HIS A 1 86 ? 6.862 -7.763 -16.879 1.00 72.00 86 HIS A CA 1
ATOM 688 C C . HIS A 1 86 ? 6.988 -9.273 -17.131 1.00 72.00 86 HIS A C 1
ATOM 690 O O . HIS A 1 86 ? 7.966 -9.705 -17.737 1.00 72.00 86 HIS A O 1
ATOM 696 N N . HIS A 1 87 ? 6.012 -10.078 -16.701 1.00 62.94 87 HIS A N 1
ATOM 697 C CA . HIS A 1 87 ? 6.002 -11.526 -16.925 1.00 62.94 87 HIS A CA 1
ATOM 698 C C . HIS A 1 87 ? 5.430 -11.944 -18.290 1.00 62.94 87 HIS A C 1
ATOM 700 O O . HIS A 1 87 ? 5.358 -13.134 -18.582 1.00 62.94 87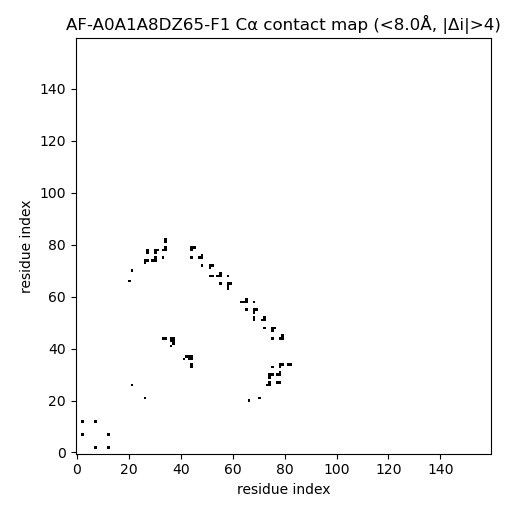 HIS A O 1
ATOM 706 N N . THR A 1 88 ? 5.085 -10.997 -19.165 1.00 53.72 88 THR A N 1
ATOM 707 C CA . THR A 1 88 ? 4.870 -11.268 -20.592 1.00 53.72 88 THR A CA 1
ATOM 708 C C . THR A 1 88 ? 6.103 -10.893 -21.420 1.00 53.72 88 THR A C 1
ATOM 710 O O . THR A 1 88 ? 6.054 -9.896 -22.143 1.00 53.72 88 THR A O 1
ATOM 713 N N . PRO A 1 89 ? 7.218 -11.649 -21.375 1.00 57.25 89 PRO A N 1
ATOM 714 C CA . PRO A 1 89 ? 8.137 -11.633 -22.492 1.00 57.25 89 PRO A CA 1
ATOM 715 C C . PRO A 1 89 ? 7.486 -12.438 -23.635 1.00 57.25 89 PRO A C 1
ATOM 717 O O . PRO A 1 89 ? 7.052 -13.573 -23.458 1.00 57.25 89 PRO A O 1
ATOM 720 N N . ASP A 1 90 ? 7.384 -11.818 -24.808 1.00 52.91 90 ASP A N 1
ATOM 721 C CA . ASP A 1 90 ? 7.327 -12.492 -26.117 1.00 52.91 90 ASP A CA 1
ATOM 722 C C . ASP A 1 90 ? 6.018 -13.062 -26.696 1.00 52.91 90 ASP A C 1
ATOM 724 O O . ASP A 1 90 ? 6.074 -13.720 -27.732 1.00 52.91 90 ASP A O 1
ATOM 728 N N . LEU A 1 91 ? 4.824 -12.729 -26.192 1.00 53.78 91 LEU A N 1
ATOM 729 C CA . LEU A 1 91 ? 3.584 -13.047 -26.942 1.00 53.78 91 LEU A CA 1
ATOM 730 C C . LEU A 1 91 ? 3.108 -11.932 -27.889 1.00 53.78 91 LEU A C 1
ATOM 732 O O . LEU A 1 91 ? 2.465 -12.224 -28.893 1.00 53.78 91 LEU A O 1
ATOM 736 N N . PHE A 1 92 ? 3.486 -10.673 -27.647 1.00 53.41 92 PHE A N 1
ATOM 737 C CA . PHE A 1 92 ? 3.128 -9.537 -28.517 1.00 53.41 92 PHE A CA 1
ATOM 738 C C . PHE A 1 92 ? 4.273 -9.063 -29.435 1.00 53.41 92 PHE A C 1
ATOM 740 O O . PHE A 1 92 ? 4.092 -8.131 -30.212 1.00 53.41 92 PHE A O 1
ATOM 747 N N . GLY A 1 93 ? 5.445 -9.709 -29.379 1.00 48.38 93 GLY A N 1
ATOM 748 C CA . GLY A 1 93 ? 6.653 -9.301 -30.114 1.00 48.38 93 GLY A CA 1
ATOM 749 C C . GLY A 1 93 ? 6.878 -9.971 -31.475 1.00 48.38 93 GLY A C 1
ATOM 750 O O . GLY A 1 93 ? 7.831 -9.621 -32.165 1.00 48.38 93 GLY A O 1
ATOM 751 N N . ARG A 1 94 ? 6.031 -10.920 -31.900 1.00 46.06 94 ARG A N 1
ATOM 752 C CA . ARG A 1 94 ? 6.166 -11.594 -33.205 1.00 46.06 94 ARG A CA 1
ATOM 753 C C . ARG A 1 94 ? 4.931 -11.393 -34.079 1.00 46.06 94 ARG A C 1
ATOM 755 O O . ARG A 1 94 ? 4.259 -12.341 -34.458 1.00 46.06 94 ARG A O 1
ATOM 762 N N . SER A 1 95 ? 4.649 -10.139 -34.411 1.00 44.72 95 SER A N 1
ATOM 763 C CA . SER A 1 95 ? 3.799 -9.792 -35.553 1.00 44.72 95 SER A CA 1
ATOM 764 C C . SER A 1 95 ? 4.271 -8.486 -36.191 1.00 44.72 95 SER A C 1
ATOM 766 O O . SER A 1 95 ? 3.551 -7.496 -36.238 1.00 44.72 95 SER A O 1
ATOM 768 N N . SER A 1 96 ? 5.500 -8.482 -36.700 1.00 46.94 96 SER A N 1
ATOM 769 C CA . SER A 1 96 ? 5.847 -7.631 -37.840 1.00 46.94 96 SER A CA 1
ATOM 770 C C . SER A 1 96 ? 6.389 -8.529 -38.949 1.00 46.94 96 SER A C 1
ATOM 772 O O . SER A 1 96 ? 7.567 -8.495 -39.302 1.00 46.94 96 SER A O 1
ATOM 774 N N . SER A 1 97 ? 5.527 -9.420 -39.438 1.00 38.97 97 SER A N 1
ATOM 775 C CA . SER A 1 97 ? 5.686 -9.983 -40.771 1.00 38.97 97 SER A CA 1
ATOM 776 C C . SER A 1 97 ? 5.507 -8.845 -41.772 1.00 38.97 97 SER A C 1
ATOM 778 O O . SER A 1 97 ? 4.443 -8.242 -41.845 1.00 38.97 97 SER A O 1
ATOM 780 N N . ASP A 1 98 ? 6.602 -8.531 -42.446 1.00 38.53 98 ASP A N 1
ATOM 781 C CA . ASP A 1 98 ? 6.704 -8.624 -43.897 1.00 38.53 98 ASP A CA 1
ATOM 782 C C . ASP A 1 98 ? 5.656 -7.894 -44.76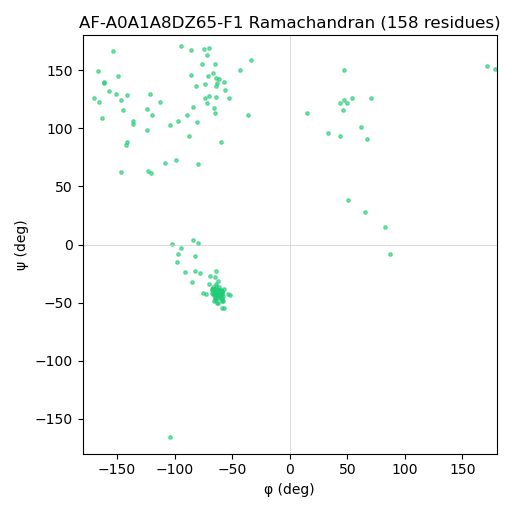2 1.00 38.53 98 ASP A C 1
ATOM 784 O O . ASP A 1 98 ? 4.454 -8.137 -44.714 1.00 38.53 98 ASP A O 1
ATOM 788 N N . THR A 1 99 ? 6.191 -7.081 -45.673 1.00 36.81 99 THR A N 1
ATOM 789 C CA . THR A 1 99 ? 5.551 -6.476 -46.853 1.00 36.81 99 THR A CA 1
ATOM 790 C C . THR A 1 99 ? 4.450 -5.434 -46.617 1.00 36.81 99 THR A C 1
ATOM 792 O O . THR A 1 99 ? 3.250 -5.687 -46.624 1.00 36.81 99 THR A O 1
ATOM 795 N N . SER A 1 100 ? 4.903 -4.181 -46.547 1.00 34.88 100 SER A N 1
ATOM 796 C CA . SER A 1 100 ? 4.129 -2.992 -46.901 1.00 34.88 100 SER A CA 1
ATOM 797 C C . SER A 1 100 ? 3.698 -3.065 -48.374 1.00 34.88 100 SER A C 1
ATOM 799 O O . SER A 1 100 ? 4.383 -2.536 -49.248 1.00 34.88 100 SER A O 1
ATOM 801 N N . HIS A 1 101 ? 2.546 -3.678 -48.648 1.00 38.25 101 HIS A N 1
ATOM 802 C CA . HIS A 1 101 ? 1.744 -3.336 -49.818 1.00 38.25 101 HIS A CA 1
ATOM 803 C C . HIS A 1 101 ? 0.540 -2.502 -49.383 1.00 38.25 101 HIS A C 1
ATOM 805 O O . HIS A 1 101 ? -0.432 -2.963 -48.796 1.00 38.25 101 HIS A O 1
ATOM 811 N N . GLN A 1 102 ? 0.713 -1.217 -49.660 1.00 47.12 102 GLN A N 1
ATOM 812 C CA . GLN A 1 102 ? -0.264 -0.162 -49.836 1.00 47.12 102 GLN A CA 1
ATOM 813 C C . GLN A 1 102 ? -1.543 -0.644 -50.542 1.00 47.12 102 GLN A C 1
ATOM 815 O O . GLN A 1 102 ? -1.532 -0.871 -51.747 1.00 47.12 102 GLN A O 1
ATOM 820 N N . GLU A 1 103 ? -2.663 -0.679 -49.822 1.00 40.16 103 GLU A N 1
ATOM 821 C CA . GLU A 1 103 ? -3.992 -0.549 -50.425 1.00 40.16 103 GLU A CA 1
ATOM 822 C C . GLU A 1 103 ? -4.722 0.621 -49.759 1.00 40.16 103 GLU A C 1
ATOM 824 O O . GLU A 1 103 ? -5.240 0.550 -48.645 1.00 40.16 103 GLU A O 1
ATOM 829 N N . GLN A 1 104 ? -4.687 1.760 -50.453 1.00 47.59 104 GLN A N 1
ATOM 830 C CA . GLN A 1 104 ? -5.523 2.923 -50.182 1.00 47.59 104 GLN A CA 1
ATOM 831 C C . GLN A 1 104 ? -6.982 2.563 -50.466 1.00 47.59 104 GLN A C 1
ATOM 833 O O . GLN A 1 104 ? -7.341 2.308 -51.612 1.00 47.59 104 GLN A O 1
ATOM 838 N N . LEU A 1 105 ? -7.835 2.608 -49.442 1.00 43.78 105 LEU A N 1
ATOM 839 C CA . LEU A 1 105 ? -9.287 2.589 -49.614 1.00 43.78 105 LEU A CA 1
ATOM 840 C C . LEU A 1 105 ? -9.792 4.017 -49.896 1.00 43.78 105 LEU A C 1
ATOM 842 O O . LEU A 1 105 ? -9.632 4.890 -49.037 1.00 43.78 105 LEU A O 1
ATOM 846 N N . PRO A 1 106 ? -10.414 4.299 -51.058 1.00 43.81 106 PRO A N 1
ATOM 847 C CA . PRO A 1 106 ? -10.961 5.620 -51.342 1.00 43.81 106 PRO A CA 1
ATOM 848 C C . PRO A 1 106 ? -12.331 5.791 -50.673 1.00 43.81 106 PRO A C 1
ATOM 850 O O . PRO A 1 106 ? -13.342 5.282 -51.155 1.00 43.81 106 PRO A O 1
ATOM 853 N N . LEU A 1 107 ? -12.388 6.568 -49.591 1.00 46.56 107 LEU A N 1
ATOM 854 C CA . LEU A 1 107 ? -13.645 7.107 -49.060 1.00 46.56 107 LEU A CA 1
ATOM 855 C C . LEU A 1 107 ? -14.085 8.329 -49.881 1.00 46.56 107 LEU A C 1
ATOM 857 O O . LEU A 1 107 ? -14.057 9.460 -49.395 1.00 46.56 107 LEU A O 1
ATOM 861 N N . HIS A 1 108 ? -14.490 8.119 -51.137 1.00 45.69 108 HIS A N 1
ATOM 862 C CA . HIS A 1 108 ? -15.156 9.170 -51.909 1.00 45.69 108 HIS A CA 1
ATOM 863 C C . HIS A 1 108 ? -16.674 9.132 -51.646 1.00 45.69 108 HIS A C 1
ATOM 865 O O . HIS A 1 108 ? -17.434 8.343 -52.191 1.00 45.69 108 HIS A O 1
ATOM 871 N N . ILE A 1 109 ? -17.082 9.938 -50.668 1.00 45.06 109 ILE A N 1
ATOM 872 C CA . ILE A 1 109 ? -18.143 10.945 -50.780 1.00 45.06 109 ILE A CA 1
ATOM 873 C C . ILE A 1 109 ? -19.293 10.576 -51.741 1.00 45.06 109 ILE A C 1
ATOM 875 O O . ILE A 1 109 ? -19.254 10.901 -52.923 1.00 45.06 109 ILE A O 1
ATOM 879 N N . LEU A 1 110 ? -20.381 10.023 -51.202 1.00 44.03 110 LEU A N 1
ATOM 880 C CA . LEU A 1 110 ? -21.710 10.119 -51.819 1.00 44.03 110 LEU A CA 1
ATOM 881 C C . LEU A 1 110 ? -22.580 11.065 -50.985 1.00 44.03 110 LEU A C 1
ATOM 883 O O . LEU A 1 110 ? -23.522 10.662 -50.309 1.00 44.03 110 LEU A O 1
ATOM 887 N N . TYR A 1 111 ? -22.241 12.354 -51.039 1.00 41.00 111 TYR A N 1
ATOM 888 C CA . TYR A 1 111 ? -23.193 13.426 -50.768 1.00 41.00 111 TYR A CA 1
ATOM 889 C C . TYR A 1 111 ? -23.738 13.938 -52.108 1.00 41.00 111 TYR A C 1
ATOM 891 O O . TYR A 1 111 ? -23.037 14.611 -52.852 1.00 41.00 111 TYR A O 1
ATOM 899 N N . LYS A 1 112 ? -24.998 13.565 -52.372 1.00 43.94 112 LYS A N 1
ATOM 900 C CA . LYS A 1 112 ? -26.084 14.373 -52.958 1.00 43.94 112 LYS A CA 1
ATOM 901 C C . LYS A 1 112 ? -25.778 15.280 -54.165 1.00 43.94 112 LYS A C 1
ATOM 903 O O . LYS A 1 112 ? -25.152 16.324 -54.018 1.00 43.94 112 LYS A O 1
ATOM 908 N N . GLN A 1 113 ? -26.498 15.038 -55.267 1.00 37.06 113 GLN A N 1
ATOM 909 C CA . GLN A 1 113 ? -27.135 16.137 -56.000 1.00 37.06 113 GLN A CA 1
ATOM 910 C C . GLN A 1 113 ? -28.468 15.700 -56.627 1.00 37.06 113 GLN A C 1
ATOM 912 O O . GLN A 1 113 ? -28.551 14.706 -57.341 1.00 37.06 113 GLN A O 1
ATOM 917 N N . ASP A 1 114 ? -29.516 16.440 -56.273 1.00 38.31 114 ASP A N 1
ATOM 918 C CA . ASP A 1 114 ? -30.906 16.265 -56.682 1.00 38.31 114 ASP A CA 1
ATOM 919 C C . ASP A 1 114 ? -31.131 16.695 -58.144 1.00 38.31 114 ASP A C 1
ATOM 921 O O . ASP A 1 114 ? -30.674 17.759 -58.557 1.00 38.31 114 ASP A O 1
ATOM 925 N N . SER A 1 115 ? -31.914 15.926 -58.908 1.00 37.75 115 SER A N 1
ATOM 926 C CA . SER A 1 115 ? -32.741 16.481 -59.988 1.00 37.75 115 SER A CA 1
ATOM 927 C C . SER A 1 115 ? -33.998 15.629 -60.214 1.00 37.75 115 SER A C 1
ATOM 929 O O . SER A 1 115 ? -33.967 14.404 -60.267 1.00 37.75 115 SER A O 1
ATOM 931 N N . ASN A 1 116 ? -35.123 16.337 -60.238 1.00 35.62 116 ASN A N 1
ATOM 932 C CA . ASN A 1 116 ? -36.511 15.885 -60.263 1.00 35.62 116 ASN A CA 1
ATOM 933 C C . ASN A 1 116 ? -36.879 15.094 -61.529 1.00 35.62 116 ASN A C 1
ATOM 935 O O . ASN A 1 116 ? -36.583 15.608 -62.596 1.00 35.62 116 ASN A O 1
ATOM 939 N N . VAL A 1 117 ? -37.653 13.998 -61.428 1.00 38.00 117 VAL A N 1
ATOM 940 C CA . VAL A 1 117 ? -38.906 13.772 -62.196 1.00 38.00 117 VAL A CA 1
ATOM 941 C C . VAL A 1 117 ? -39.799 12.755 -61.457 1.00 38.00 117 VAL A C 1
ATOM 943 O O . VAL A 1 117 ? -39.372 11.699 -61.009 1.00 38.00 117 VAL A O 1
ATOM 946 N N . ASN A 1 118 ? -41.062 13.154 -61.358 1.00 34.69 118 ASN A N 1
ATOM 947 C CA . ASN A 1 118 ? -42.262 12.551 -60.789 1.00 34.69 118 ASN A CA 1
ATOM 948 C C . ASN A 1 118 ? -42.724 11.247 -61.479 1.00 34.69 118 ASN A C 1
ATOM 950 O O . ASN A 1 118 ? -43.004 11.292 -62.672 1.00 34.69 118 ASN A O 1
ATOM 954 N N . ILE A 1 119 ? -42.930 10.159 -60.719 1.00 38.03 119 ILE A N 1
ATOM 955 C CA . ILE A 1 119 ? -44.017 9.181 -60.940 1.00 38.03 119 ILE A CA 1
ATOM 956 C C . ILE A 1 119 ? -44.556 8.748 -59.556 1.00 38.03 119 ILE A C 1
ATOM 958 O O . ILE A 1 119 ? -43.787 8.415 -58.657 1.00 38.03 119 ILE A O 1
ATOM 962 N N . PHE A 1 120 ? -45.879 8.825 -59.386 1.00 34.75 120 PHE A N 1
ATOM 963 C CA . PHE A 1 120 ? -46.659 8.636 -58.149 1.00 34.75 120 PHE A CA 1
ATOM 964 C C . PHE A 1 120 ? -46.710 7.168 -57.614 1.00 34.75 120 PHE A C 1
ATOM 966 O O . PHE A 1 120 ? -46.313 6.249 -58.329 1.00 34.75 120 PHE A O 1
ATOM 973 N N . PRO A 1 121 ? -47.208 6.945 -56.368 1.00 52.97 121 PRO A N 1
ATOM 974 C CA . PRO A 1 121 ? -46.990 5.779 -55.494 1.00 52.97 121 PRO A CA 1
ATOM 975 C C . PRO A 1 121 ? -48.217 4.819 -55.458 1.00 52.97 121 PRO A C 1
ATOM 977 O O . PRO A 1 121 ? -49.092 4.970 -56.314 1.00 52.97 121 PRO A O 1
ATOM 980 N N . PRO A 1 122 ? -48.350 3.852 -54.508 1.00 46.62 122 PRO A N 1
ATOM 981 C CA . PRO A 1 122 ? -48.832 4.198 -53.157 1.00 46.62 122 PRO A CA 1
ATOM 982 C C . PRO A 1 122 ? -48.388 3.278 -51.987 1.00 46.62 122 PRO A C 1
ATOM 984 O O . PRO A 1 122 ? -47.969 2.142 -52.171 1.00 46.62 122 PRO A O 1
ATOM 987 N N . CYS A 1 123 ? -48.621 3.798 -50.774 1.00 30.41 123 CYS A N 1
ATOM 988 C CA . CYS A 1 123 ? -48.872 3.091 -49.504 1.00 30.41 123 CYS A CA 1
ATOM 989 C C . CYS A 1 123 ? -47.693 2.329 -48.843 1.00 30.41 123 CYS A C 1
ATOM 991 O O . CYS A 1 123 ? -47.096 1.445 -49.428 1.00 30.41 123 CYS A O 1
ATOM 993 N N . GLY A 1 124 ? -47.336 2.557 -47.576 1.00 32.66 124 GLY A N 1
ATOM 994 C CA . GLY A 1 124 ? -48.044 3.274 -46.523 1.00 32.66 124 GLY A CA 1
ATOM 995 C C . GLY A 1 124 ? -47.134 3.704 -45.369 1.00 32.66 124 GLY A C 1
ATOM 996 O O . GLY A 1 124 ? -46.240 2.984 -44.945 1.00 32.66 124 GLY A O 1
ATOM 997 N N . LEU A 1 125 ? -47.405 4.927 -44.914 1.00 36.03 125 LEU A N 1
ATOM 998 C CA . LEU A 1 125 ? -47.547 5.345 -43.519 1.00 36.03 125 LEU A CA 1
ATOM 999 C C . LEU A 1 125 ? -46.514 4.809 -42.506 1.00 36.03 125 LEU A C 1
ATOM 1001 O O . LEU A 1 125 ? -46.731 3.809 -41.829 1.00 36.03 125 LEU A O 1
ATOM 1005 N N . LEU A 1 126 ? -45.464 5.605 -42.297 1.00 40.69 126 LEU A N 1
ATOM 1006 C CA . LEU A 1 126 ? -45.037 5.990 -40.943 1.00 40.69 126 LEU A CA 1
ATOM 1007 C C . LEU A 1 126 ? -46.015 7.079 -40.432 1.00 40.69 126 LEU A C 1
ATOM 1009 O O . LEU A 1 126 ? -46.590 7.772 -41.280 1.00 40.69 126 LEU A O 1
ATOM 1013 N N . PRO A 1 127 ? -46.220 7.292 -39.114 1.00 43.56 127 PRO A N 1
ATOM 1014 C CA . PRO A 1 127 ? -45.217 8.023 -38.321 1.00 43.56 127 PRO A CA 1
ATOM 1015 C C . PRO A 1 127 ? -45.122 7.593 -36.835 1.00 43.56 127 PRO A C 1
ATOM 1017 O O . PRO A 1 127 ? -46.078 7.129 -36.226 1.00 43.56 127 PRO A O 1
ATOM 1020 N N . THR A 1 128 ? -43.938 7.598 -36.221 1.00 38.69 128 THR A N 1
ATOM 1021 C CA . THR A 1 128 ? -43.372 8.730 -35.449 1.00 38.69 128 THR A CA 1
ATOM 1022 C C . THR A 1 128 ? -44.334 9.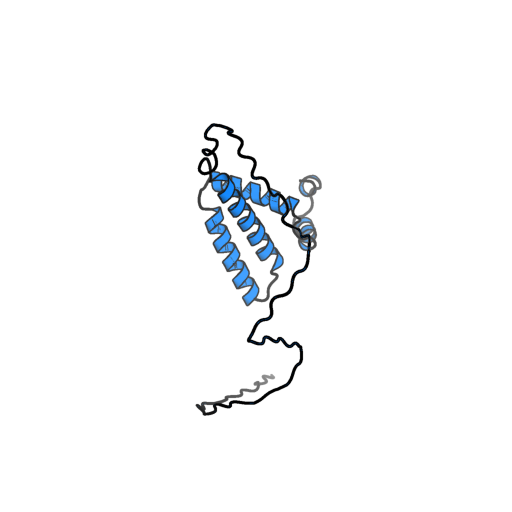397 -34.459 1.00 38.69 128 THR A C 1
ATOM 1024 O O . THR A 1 128 ? -45.260 10.083 -34.870 1.00 38.69 128 THR A O 1
ATOM 1027 N N . HIS A 1 129 ? -44.018 9.309 -33.165 1.00 39.66 129 HIS A N 1
ATOM 1028 C CA . HIS A 1 129 ? -44.100 10.391 -32.167 1.00 39.66 129 HIS A CA 1
ATOM 1029 C C . HIS A 1 129 ? -43.290 9.906 -30.934 1.00 39.66 129 HIS A C 1
ATOM 1031 O O . HIS A 1 129 ? -43.307 8.717 -30.637 1.00 39.66 129 HIS A O 1
ATOM 1037 N N . ASN A 1 130 ? -42.260 10.624 -30.455 1.00 35.78 130 ASN A N 1
ATOM 1038 C CA . ASN A 1 130 ? -42.290 11.634 -29.374 1.00 35.78 130 ASN A CA 1
ATOM 1039 C C . ASN A 1 130 ? -43.070 11.137 -28.123 1.00 35.78 130 ASN A C 1
ATOM 1041 O O . ASN A 1 130 ? -43.984 10.346 -28.245 1.00 35.78 130 ASN A O 1
ATOM 1045 N N . SER A 1 131 ? -42.842 11.492 -26.868 1.00 31.69 131 SER A N 1
ATOM 1046 C CA . SER A 1 131 ? -41.910 12.305 -26.103 1.00 31.69 131 SER A CA 1
ATOM 1047 C C . SER A 1 131 ? -42.159 11.885 -24.639 1.00 31.69 131 SER A C 1
ATOM 1049 O O . SER A 1 131 ? -43.266 11.489 -24.289 1.00 31.69 131 SER A O 1
ATOM 1051 N N . THR A 1 132 ? -41.131 11.948 -23.800 1.00 39.62 132 THR A N 1
ATOM 1052 C CA . THR A 1 132 ? -41.171 12.455 -22.419 1.00 39.62 132 THR A CA 1
ATOM 1053 C C . THR A 1 132 ? -42.550 12.639 -21.746 1.00 39.62 132 THR A C 1
ATOM 1055 O O . THR A 1 132 ? -43.268 13.576 -22.072 1.00 39.62 132 THR A O 1
ATOM 1058 N N . MET A 1 133 ? -42.860 11.853 -20.708 1.00 35.34 133 MET A N 1
ATOM 1059 C CA . MET A 1 133 ? -43.064 12.315 -19.318 1.00 35.34 133 MET A CA 1
ATOM 1060 C C . MET A 1 133 ? -43.614 11.192 -18.418 1.00 35.34 133 MET A C 1
ATOM 1062 O O . MET A 1 133 ? -44.260 10.252 -18.859 1.00 35.34 133 MET A O 1
ATOM 1066 N N . GLN A 1 134 ? -43.287 11.359 -17.139 1.00 38.59 134 GLN A N 1
ATOM 1067 C CA . GLN A 1 134 ? -43.700 10.682 -15.909 1.00 38.59 134 GLN A CA 1
ATOM 1068 C C . GLN A 1 134 ? -45.158 10.176 -15.851 1.00 38.59 134 GLN A C 1
ATOM 1070 O O . GLN A 1 134 ? -46.026 10.755 -16.492 1.00 38.59 134 GLN A O 1
ATOM 1075 N N . ILE A 1 135 ? -45.435 9.201 -14.970 1.00 38.84 135 ILE A N 1
ATOM 1076 C CA . ILE A 1 135 ? -46.357 9.307 -13.810 1.00 38.84 135 ILE A CA 1
ATOM 1077 C C . ILE A 1 135 ? -46.438 7.950 -13.061 1.00 38.84 135 ILE A C 1
ATOM 1079 O O . ILE A 1 135 ? -46.195 6.879 -13.604 1.00 38.84 135 ILE A O 1
ATOM 1083 N N . SER A 1 136 ? -46.702 8.095 -11.767 1.00 32.47 136 SER A N 1
ATOM 1084 C CA . SER A 1 136 ? -46.771 7.223 -10.589 1.00 32.47 136 SER A CA 1
ATOM 1085 C C . SER A 1 136 ? -47.454 5.843 -10.636 1.00 32.47 136 SER A C 1
ATOM 1087 O O . SER A 1 136 ? -48.488 5.666 -11.267 1.00 32.47 136 SER A O 1
ATOM 1089 N N . SER A 1 137 ? -46.911 4.973 -9.769 1.00 37.88 137 SER A N 1
ATOM 1090 C CA . SER A 1 137 ? -47.552 4.086 -8.775 1.00 37.88 137 SER A CA 1
ATOM 1091 C C . SER A 1 137 ? -48.763 3.232 -9.163 1.00 37.88 137 SER A C 1
ATOM 1093 O O . SER A 1 137 ? -49.828 3.749 -9.474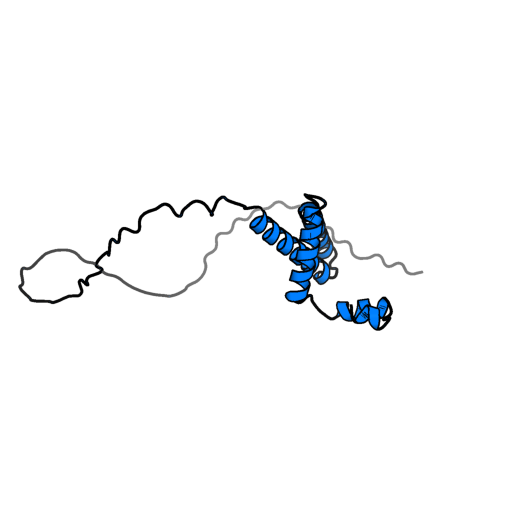 1.00 37.88 137 SER A O 1
ATOM 1095 N N . THR A 1 138 ? -48.650 1.920 -8.942 1.00 40.69 138 THR A N 1
ATOM 1096 C CA . THR A 1 138 ? -49.725 1.100 -8.353 1.00 40.69 138 THR A CA 1
ATOM 1097 C C . THR A 1 138 ? -49.160 -0.207 -7.801 1.00 40.69 138 THR A C 1
ATOM 1099 O O . THR A 1 138 ? -48.257 -0.820 -8.367 1.00 40.69 138 THR A O 1
ATOM 1102 N N . ASP A 1 139 ? -49.686 -0.557 -6.637 1.00 32.44 139 ASP A N 1
ATOM 1103 C CA . ASP A 1 139 ? -49.294 -1.615 -5.721 1.00 32.44 139 ASP A CA 1
ATOM 1104 C C . ASP A 1 139 ? -49.502 -3.034 -6.264 1.00 32.44 139 ASP A C 1
ATOM 1106 O O . ASP A 1 139 ? -50.499 -3.314 -6.923 1.00 32.44 139 ASP A O 1
ATOM 1110 N N . PHE A 1 140 ? -48.631 -3.966 -5.864 1.00 37.25 140 PHE A N 1
ATOM 1111 C CA . PHE A 1 140 ? -49.040 -5.352 -5.630 1.00 37.25 140 PHE A CA 1
ATOM 1112 C C . PHE A 1 140 ? -48.410 -5.868 -4.333 1.00 37.25 140 PHE A C 1
ATOM 1114 O O . PHE A 1 140 ? -47.211 -6.126 -4.235 1.00 37.25 140 PHE A O 1
ATOM 1121 N N . HIS A 1 141 ? -49.283 -5.968 -3.333 1.00 33.94 141 HIS A N 1
ATOM 1122 C CA . HIS A 1 141 ? -49.106 -6.607 -2.037 1.00 33.94 141 HIS A CA 1
ATOM 1123 C C . HIS A 1 141 ? -48.892 -8.118 -2.204 1.00 33.94 141 HIS A C 1
ATOM 1125 O O . HIS A 1 141 ? -49.567 -8.758 -3.010 1.00 33.94 141 HIS A O 1
ATOM 1131 N N . CYS A 1 142 ? -48.040 -8.704 -1.366 1.00 33.72 142 CYS A N 1
ATOM 1132 C CA . CYS A 1 142 ? -48.133 -10.117 -1.011 1.00 33.72 142 CYS A CA 1
ATOM 1133 C C . CYS A 1 142 ? -47.774 -10.256 0.476 1.00 33.72 142 CYS A C 1
ATOM 1135 O O . CYS A 1 142 ? -46.617 -10.463 0.837 1.00 33.72 142 CYS A O 1
ATOM 1137 N N . ASP A 1 143 ? -48.779 -10.074 1.336 1.00 33.03 143 ASP A N 1
ATOM 1138 C CA . ASP A 1 143 ? -48.788 -10.656 2.682 1.00 33.03 143 ASP A CA 1
ATOM 1139 C C . ASP A 1 143 ? -48.988 -12.172 2.510 1.00 33.03 143 ASP A C 1
ATOM 1141 O O . ASP A 1 143 ? -49.736 -12.608 1.637 1.00 33.03 143 ASP A O 1
ATOM 1145 N N . THR A 1 144 ? -48.412 -13.065 3.314 1.00 39.12 144 THR A N 1
ATOM 1146 C CA . THR A 1 144 ? -48.911 -13.322 4.670 1.00 39.12 144 THR A CA 1
ATOM 1147 C C . THR A 1 144 ? -47.925 -14.209 5.452 1.00 39.12 144 THR A C 1
ATOM 1149 O O . THR A 1 144 ? -47.571 -15.296 5.012 1.00 39.12 144 THR A O 1
ATOM 1152 N N . GLN A 1 145 ? -47.535 -13.700 6.627 1.00 38.69 145 GLN A N 1
ATOM 1153 C CA . GLN A 1 145 ? -47.256 -14.346 7.926 1.00 38.69 145 GLN A CA 1
ATOM 1154 C C . GLN A 1 145 ? -46.331 -15.574 8.047 1.00 38.69 145 GLN A C 1
ATOM 1156 O O . GLN A 1 145 ? -46.667 -16.693 7.681 1.00 38.69 145 GLN A O 1
ATOM 1161 N N . SER A 1 146 ? -45.289 -15.399 8.868 1.00 38.34 146 SER A N 1
ATOM 1162 C CA . SER A 1 146 ? -44.977 -16.362 9.932 1.00 38.34 146 SER A CA 1
ATOM 1163 C C . SER A 1 146 ? -44.434 -15.618 11.155 1.00 38.34 146 SER A C 1
ATOM 1165 O O . SER A 1 146 ? -43.387 -14.976 11.098 1.00 38.34 146 SER A O 1
ATOM 1167 N N . ALA A 1 147 ? -45.183 -15.680 12.254 1.00 41.66 147 ALA A N 1
ATOM 1168 C CA . ALA A 1 147 ? -44.866 -15.079 13.542 1.00 41.66 147 ALA A CA 1
ATOM 1169 C C . ALA A 1 147 ? -43.898 -15.961 14.347 1.00 41.66 147 ALA A C 1
ATOM 1171 O O . ALA A 1 147 ? -44.135 -17.160 14.456 1.00 41.66 147 ALA A O 1
ATOM 1172 N N . CYS A 1 148 ? -42.877 -15.372 14.981 1.00 33.59 148 CYS A N 1
ATOM 1173 C CA . CYS A 1 148 ? -42.418 -15.814 16.304 1.00 33.59 148 CYS A CA 1
ATOM 1174 C C . CYS A 1 148 ? -41.535 -14.748 16.983 1.00 33.59 148 CYS A C 1
ATOM 1176 O O . CYS A 1 148 ? -40.395 -14.517 16.592 1.00 33.59 148 CYS A O 1
ATOM 1178 N N . SER A 1 149 ? -42.123 -14.140 18.014 1.00 43.53 149 SER A N 1
ATOM 1179 C CA . SER A 1 149 ? -41.529 -13.652 19.265 1.00 43.53 149 SER A CA 1
ATOM 1180 C C . SER A 1 149 ? -40.458 -12.558 19.254 1.00 43.53 149 SER A C 1
ATOM 1182 O O . SER A 1 149 ? -39.257 -12.784 19.134 1.00 43.53 149 SER A O 1
ATOM 1184 N N . GLN A 1 150 ? -40.942 -11.357 19.575 1.00 48.66 150 GLN A N 1
ATOM 1185 C CA . GLN A 1 150 ? -40.200 -10.311 20.267 1.00 48.66 150 GLN A CA 1
ATOM 1186 C C . GLN A 1 150 ? -39.840 -10.788 21.682 1.00 48.66 150 GLN A C 1
ATOM 1188 O O . GLN A 1 150 ? -40.710 -11.283 22.400 1.00 48.66 150 GLN A O 1
ATOM 1193 N N . GLN A 1 151 ? -38.606 -10.556 22.128 1.00 44.03 151 GLN A N 1
ATOM 1194 C CA . GLN A 1 151 ? -38.335 -10.453 23.559 1.00 44.03 151 GLN A CA 1
ATOM 11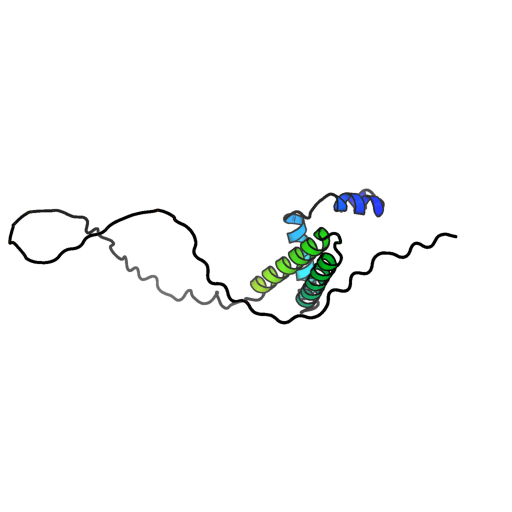95 C C . GLN A 1 151 ? -37.411 -9.265 23.824 1.00 44.03 151 GLN A C 1
ATOM 1197 O O . GLN A 1 151 ? -36.218 -9.271 23.536 1.00 44.03 151 GLN A O 1
ATOM 1202 N N . ILE A 1 152 ? -38.051 -8.213 24.325 1.00 43.53 152 ILE A N 1
ATOM 1203 C CA . ILE A 1 152 ? -37.474 -7.010 24.908 1.00 43.53 152 ILE A CA 1
ATOM 1204 C C . ILE A 1 152 ? -36.844 -7.410 26.247 1.00 43.53 152 ILE A C 1
ATOM 1206 O O . ILE A 1 152 ? -37.532 -7.984 27.088 1.00 43.53 152 ILE A O 1
ATOM 1210 N N . TYR A 1 153 ? -35.577 -7.066 26.476 1.00 46.47 153 TYR A N 1
ATOM 1211 C CA . TYR A 1 153 ? -35.014 -6.992 27.825 1.00 46.47 153 TYR A CA 1
ATOM 1212 C C . TYR A 1 153 ? -34.428 -5.597 28.049 1.00 46.47 153 TYR A C 1
ATOM 1214 O O . TYR A 1 153 ? -33.518 -5.160 27.348 1.00 46.47 153 TYR A O 1
ATOM 1222 N N . ALA A 1 154 ? -35.021 -4.899 29.016 1.00 62.19 154 ALA A N 1
ATOM 1223 C CA . ALA A 1 154 ? -34.556 -3.646 29.598 1.00 62.19 154 ALA A CA 1
ATOM 1224 C C . ALA A 1 154 ? -33.549 -3.935 30.745 1.00 62.19 154 ALA A C 1
ATOM 1226 O O . ALA A 1 154 ? -33.418 -5.091 31.158 1.00 62.19 154 ALA A O 1
ATOM 1227 N N . PRO A 1 155 ? -32.809 -2.926 31.245 1.00 52.19 155 PRO A N 1
ATOM 1228 C CA . PRO A 1 155 ? -31.555 -3.117 31.968 1.00 52.19 155 PRO A CA 1
ATOM 1229 C C . PRO A 1 155 ? -31.763 -3.375 33.465 1.00 52.19 155 PRO A C 1
ATOM 1231 O O . PRO A 1 155 ? -32.640 -2.783 34.093 1.00 52.19 155 PRO A O 1
ATOM 1234 N N . LEU A 1 156 ? -30.899 -4.204 34.056 1.00 58.84 156 LEU A N 1
ATOM 1235 C CA . LEU A 1 156 ? -30.773 -4.311 35.508 1.00 58.84 156 LEU A CA 1
ATOM 1236 C C . LEU A 1 156 ? -29.733 -3.302 36.005 1.00 58.84 156 LEU A C 1
ATOM 1238 O O . LEU A 1 156 ? -28.540 -3.427 35.733 1.00 58.84 156 LEU A O 1
ATOM 1242 N N . ASN A 1 157 ? -30.227 -2.300 36.732 1.00 48.34 157 ASN A N 1
ATOM 1243 C CA . ASN A 1 157 ? -29.453 -1.516 37.685 1.00 48.34 157 ASN A CA 1
ATOM 1244 C C . ASN A 1 157 ? -28.811 -2.455 38.713 1.00 48.34 157 ASN A C 1
ATOM 1246 O O . ASN A 1 157 ? -29.507 -3.277 39.304 1.00 48.34 157 ASN A O 1
ATOM 1250 N N . TYR A 1 158 ? -27.522 -2.266 38.981 1.00 52.38 158 TYR A N 1
ATOM 1251 C CA . TYR A 1 158 ? -26.912 -2.671 40.242 1.00 52.38 158 TYR A CA 1
ATOM 1252 C C . TYR A 1 158 ? -26.353 -1.415 40.908 1.00 52.38 158 TYR A C 1
ATOM 1254 O O . TYR A 1 158 ? -25.420 -0.790 40.406 1.00 52.38 158 TYR A O 1
ATOM 1262 N N . SER A 1 159 ? -26.980 -1.038 42.018 1.00 56.41 159 SER A N 1
ATOM 1263 C CA . SER A 1 159 ? -26.409 -0.181 43.049 1.00 56.41 159 SER A CA 1
ATOM 1264 C C . SER A 1 159 ? -26.247 -1.045 44.289 1.00 56.41 159 SER A C 1
ATOM 1266 O O . SER A 1 159 ? -27.235 -1.625 44.729 1.00 56.41 159 SER A O 1
ATOM 1268 N N . GLU A 1 160 ? -25.018 -1.140 44.787 1.00 51.28 160 GLU A N 1
ATOM 1269 C CA . GLU A 1 160 ? -24.614 -0.936 46.188 1.00 51.28 160 GLU A CA 1
ATOM 1270 C C . GLU A 1 160 ? -23.085 -0.818 46.244 1.00 51.28 160 GLU A C 1
ATOM 1272 O O . GLU A 1 160 ? -22.400 -1.616 45.562 1.00 51.28 160 GLU A O 1
#